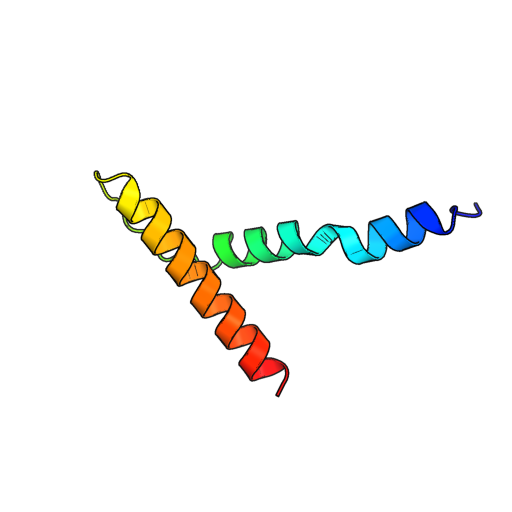Protein AF-A0A9N9KIZ2-F1 (afdb_monomer_lite)

Radius of gyration: 16.31 Å; chains: 1; bounding box: 33×20×48 Å

Structure (mmCIF, N/CA/C/O backbone):
data_AF-A0A9N9KIZ2-F1
#
_entry.id   AF-A0A9N9KIZ2-F1
#
loop_
_atom_site.group_PDB
_atom_site.id
_atom_site.type_symbol
_atom_site.label_atom_id
_atom_site.label_alt_id
_atom_site.label_comp_id
_atom_site.label_asym_id
_atom_site.label_entity_id
_atom_site.label_seq_id
_atom_site.pdbx_PDB_ins_code
_atom_site.Cartn_x
_atom_site.Cartn_y
_atom_site.Cartn_z
_atom_site.occupancy
_atom_site.B_iso_or_equiv
_atom_site.auth_seq_id
_atom_site.auth_comp_id
_atom_site.auth_asym_id
_atom_site.auth_atom_id
_atom_site.pdbx_PDB_model_num
ATOM 1 N N . ILE A 1 1 ? 24.499 13.395 -23.806 1.00 59.06 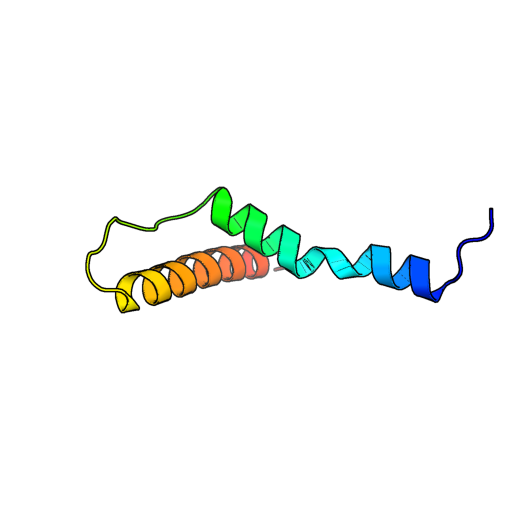1 ILE A N 1
ATOM 2 C CA . ILE A 1 1 ? 25.198 12.678 -22.711 1.00 59.06 1 ILE A CA 1
ATOM 3 C C . ILE A 1 1 ? 24.685 11.246 -22.724 1.00 59.06 1 ILE A C 1
ATOM 5 O O . ILE A 1 1 ? 23.487 11.064 -22.553 1.00 59.06 1 ILE A O 1
ATOM 9 N N . LEU A 1 2 ? 25.536 10.258 -23.024 1.00 85.81 2 LEU A N 1
ATOM 10 C CA . LEU A 1 2 ? 25.162 8.847 -22.882 1.00 85.81 2 LEU A CA 1
ATOM 11 C C . LEU A 1 2 ? 25.198 8.491 -21.394 1.00 85.81 2 LEU A C 1
ATOM 13 O O . LEU A 1 2 ? 26.237 8.631 -20.755 1.00 85.81 2 LEU A O 1
ATOM 17 N N . ILE A 1 3 ? 24.064 8.055 -20.852 1.00 87.06 3 ILE A N 1
ATOM 18 C CA . ILE A 1 3 ? 23.986 7.528 -19.489 1.00 87.06 3 ILE A CA 1
ATOM 19 C C . ILE A 1 3 ? 24.337 6.035 -19.558 1.00 87.06 3 ILE A C 1
ATOM 21 O O . ILE A 1 3 ? 23.757 5.321 -20.380 1.00 87.06 3 ILE A O 1
ATOM 25 N N . PRO A 1 4 ? 25.271 5.539 -18.728 1.00 95.38 4 PRO A N 1
ATOM 26 C CA . PRO A 1 4 ? 25.545 4.112 -18.613 1.00 95.38 4 PRO A CA 1
ATOM 27 C C . PRO A 1 4 ? 24.271 3.319 -18.316 1.00 95.38 4 PRO A C 1
ATOM 29 O O . PRO A 1 4 ? 23.497 3.694 -17.434 1.00 95.38 4 PRO A O 1
ATOM 32 N N . LYS A 1 5 ? 24.080 2.189 -19.005 1.00 93.00 5 LYS A N 1
ATOM 33 C CA . LYS A 1 5 ? 22.879 1.349 -18.861 1.00 93.00 5 LYS A CA 1
ATOM 34 C C . LYS A 1 5 ? 22.588 0.978 -17.401 1.00 93.00 5 LYS A C 1
ATOM 36 O O . LYS A 1 5 ? 21.450 1.075 -16.968 1.00 93.00 5 LYS A O 1
ATOM 41 N N . ALA A 1 6 ? 23.623 0.668 -16.620 1.00 93.50 6 ALA A N 1
ATOM 42 C CA . ALA A 1 6 ? 23.480 0.359 -15.197 1.00 93.50 6 ALA A CA 1
ATOM 43 C C . ALA A 1 6 ? 22.846 1.505 -14.381 1.00 93.50 6 ALA A C 1
ATOM 45 O O . ALA A 1 6 ? 22.022 1.256 -13.507 1.00 93.50 6 ALA A O 1
ATOM 46 N N . ILE A 1 7 ? 23.198 2.760 -14.683 1.00 94.00 7 ILE A N 1
ATOM 47 C CA . ILE A 1 7 ? 22.635 3.941 -14.007 1.00 94.00 7 ILE A CA 1
ATOM 48 C C . ILE A 1 7 ? 21.186 4.161 -14.448 1.00 94.00 7 ILE A C 1
ATOM 50 O O . ILE A 1 7 ? 20.336 4.506 -13.630 1.00 94.00 7 ILE A O 1
ATOM 54 N N . TYR A 1 8 ? 20.898 3.945 -15.734 1.00 94.12 8 TYR A N 1
ATOM 55 C CA . TYR A 1 8 ? 19.537 4.025 -16.258 1.00 94.12 8 TYR A CA 1
ATOM 56 C C . TYR A 1 8 ? 18.611 3.005 -15.582 1.00 94.12 8 TYR A C 1
ATOM 58 O O . TYR A 1 8 ? 17.560 3.387 -15.069 1.00 94.12 8 TYR A O 1
ATOM 66 N N . ASP A 1 9 ? 19.034 1.740 -15.517 1.00 93.62 9 AS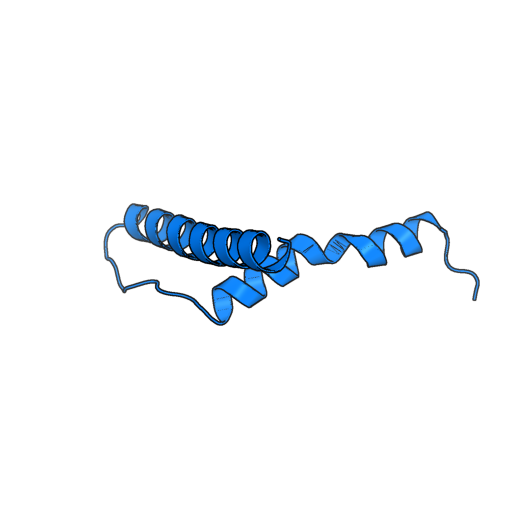P A N 1
ATOM 67 C CA . ASP A 1 9 ? 18.258 0.661 -14.902 1.00 93.62 9 ASP A CA 1
ATOM 68 C C . ASP A 1 9 ? 18.052 0.929 -13.401 1.00 93.62 9 ASP A C 1
ATOM 70 O O . ASP A 1 9 ? 16.931 0.838 -12.903 1.00 93.62 9 ASP A O 1
ATOM 74 N N . TYR A 1 10 ? 19.096 1.361 -12.684 1.00 93.31 10 TYR A N 1
ATOM 75 C CA . TYR A 1 10 ? 18.975 1.733 -11.273 1.00 93.31 10 TYR A CA 1
ATOM 76 C C . TYR A 1 10 ? 17.921 2.826 -11.055 1.00 93.31 10 TYR A C 1
ATOM 78 O O . TYR A 1 10 ? 16.982 2.631 -10.285 1.00 93.31 10 TYR A O 1
ATOM 86 N N . ASN A 1 11 ? 18.017 3.939 -11.787 1.00 92.06 11 ASN A N 1
ATOM 87 C CA . ASN A 1 11 ? 17.079 5.054 -11.648 1.00 92.06 11 ASN A CA 1
ATOM 88 C C . ASN A 1 11 ? 15.633 4.660 -11.987 1.00 92.06 11 ASN A C 1
ATOM 90 O O . ASN A 1 11 ? 14.694 5.229 -11.430 1.00 92.06 11 ASN A O 1
ATOM 94 N N . HIS A 1 12 ? 15.443 3.695 -12.891 1.00 90.69 12 HIS A N 1
ATOM 95 C CA . HIS A 1 12 ? 14.117 3.219 -13.266 1.00 90.69 12 HIS A CA 1
ATOM 96 C C . HIS A 1 12 ? 13.463 2.361 -12.168 1.00 90.69 12 HIS A C 1
ATOM 98 O O . 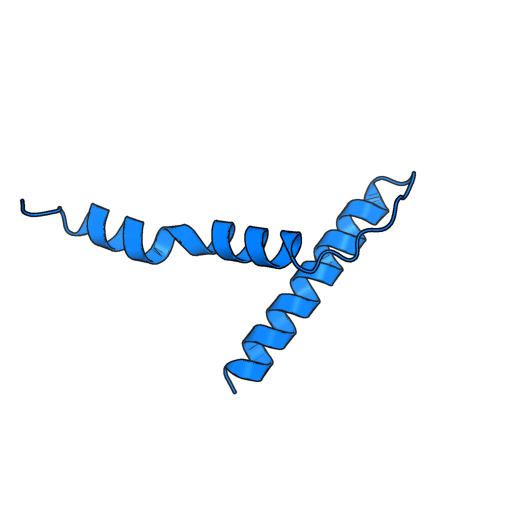HIS A 1 12 ? 12.255 2.465 -11.956 1.00 90.69 12 HIS A O 1
ATOM 104 N N . PHE A 1 13 ? 14.239 1.549 -11.439 1.00 90.88 13 PHE A N 1
ATOM 105 C CA . PHE A 1 13 ? 13.704 0.572 -10.477 1.00 90.88 13 PHE A CA 1
ATOM 106 C C . PHE A 1 13 ? 13.899 0.939 -8.991 1.00 90.88 13 PHE A C 1
ATOM 108 O O . PHE A 1 13 ? 13.249 0.337 -8.137 1.00 90.88 13 PHE A O 1
ATOM 115 N N . MET A 1 14 ? 14.740 1.924 -8.650 1.00 93.25 14 MET A N 1
ATOM 116 C CA . MET A 1 14 ? 15.104 2.243 -7.254 1.00 93.25 14 MET A CA 1
ATOM 117 C C . MET A 1 14 ? 13.948 2.761 -6.378 1.00 93.25 14 MET A C 1
ATOM 119 O O . MET A 1 14 ? 13.974 2.593 -5.163 1.00 93.25 14 MET A O 1
ATOM 123 N N . ASN A 1 15 ? 12.911 3.357 -6.973 1.00 93.50 15 ASN A N 1
ATOM 124 C CA . ASN A 1 15 ? 11.899 4.130 -6.236 1.00 93.50 15 ASN A CA 1
ATOM 125 C C . ASN A 1 15 ? 10.835 3.276 -5.520 1.00 93.50 15 ASN A C 1
ATOM 127 O O . ASN A 1 15 ? 9.889 3.825 -4.959 1.00 93.50 15 ASN A O 1
ATOM 131 N N . GLY A 1 16 ? 10.925 1.943 -5.555 1.00 91.12 16 GLY A N 1
ATOM 132 C CA . GLY A 1 16 ? 9.892 1.068 -4.985 1.00 91.12 16 GLY A CA 1
ATOM 133 C C . GLY A 1 16 ? 9.635 1.320 -3.494 1.00 91.12 16 GLY A C 1
ATOM 134 O O . GLY A 1 16 ? 8.481 1.385 -3.068 1.00 91.12 16 GLY A O 1
ATOM 135 N N . VAL A 1 17 ? 10.703 1.524 -2.716 1.00 92.31 17 VAL A N 1
ATOM 136 C CA . VAL A 1 17 ? 10.616 1.810 -1.274 1.00 92.31 17 VAL A CA 1
ATOM 137 C C . VAL A 1 17 ? 10.038 3.203 -1.024 1.00 92.31 17 VAL A C 1
ATOM 139 O O . VAL A 1 17 ? 9.115 3.336 -0.225 1.00 92.31 17 VAL A O 1
ATOM 142 N N . ASP A 1 18 ? 10.504 4.216 -1.757 1.00 94.44 18 ASP A N 1
ATOM 143 C CA . ASP A 1 18 ? 10.013 5.595 -1.629 1.00 94.44 18 ASP A CA 1
ATOM 144 C C . ASP A 1 18 ? 8.521 5.704 -1.965 1.00 94.44 18 ASP A C 1
ATOM 146 O O . ASP A 1 18 ? 7.768 6.441 -1.328 1.00 94.44 18 ASP A O 1
ATOM 150 N N . ILE A 1 19 ? 8.063 4.939 -2.960 1.00 93.06 19 ILE A N 1
ATOM 151 C CA . ILE A 1 19 ? 6.647 4.859 -3.325 1.00 93.06 19 ILE A CA 1
ATOM 152 C C . ILE A 1 19 ? 5.834 4.242 -2.181 1.00 93.06 19 ILE A C 1
ATOM 154 O O . ILE A 1 19 ? 4.778 4.775 -1.833 1.00 93.06 19 ILE A O 1
ATOM 158 N N . ALA A 1 20 ? 6.311 3.147 -1.581 1.00 92.25 20 ALA A N 1
ATOM 159 C CA . ALA A 1 20 ? 5.643 2.511 -0.448 1.00 92.25 20 ALA A CA 1
ATOM 160 C C . ALA A 1 20 ? 5.581 3.439 0.778 1.00 92.25 20 ALA A C 1
ATOM 162 O O . ALA A 1 20 ? 4.526 3.555 1.406 1.00 92.25 20 ALA A O 1
ATOM 163 N N . ASP A 1 21 ? 6.668 4.154 1.081 1.00 92.69 21 ASP A N 1
ATOM 164 C CA . ASP A 1 21 ? 6.705 5.106 2.193 1.00 92.69 21 ASP A CA 1
ATOM 165 C C . ASP A 1 21 ? 5.769 6.300 1.957 1.00 92.69 21 ASP A C 1
ATOM 167 O O . ASP A 1 21 ? 5.016 6.682 2.855 1.00 92.69 21 ASP A O 1
ATOM 171 N N . LYS A 1 22 ? 5.692 6.809 0.719 1.00 93.50 22 LYS A N 1
ATOM 172 C CA . LYS A 1 22 ? 4.702 7.828 0.338 1.00 93.50 22 LYS A CA 1
ATOM 173 C C . LYS A 1 22 ? 3.268 7.360 0.563 1.00 93.50 22 LYS A C 1
ATOM 175 O O . LYS A 1 22 ? 2.483 8.100 1.150 1.00 93.50 22 LYS A O 1
ATOM 180 N N . TYR A 1 23 ? 2.905 6.158 0.108 1.00 93.69 23 TYR A N 1
ATOM 181 C CA . TYR A 1 23 ? 1.556 5.627 0.335 1.00 93.69 23 TYR A CA 1
ATOM 182 C C . TYR A 1 23 ? 1.238 5.523 1.822 1.00 93.69 23 TYR A C 1
ATOM 184 O O . TYR A 1 23 ? 0.162 5.939 2.248 1.00 93.69 23 TYR A O 1
ATOM 192 N N . ARG A 1 24 ? 2.193 5.034 2.613 1.00 90.81 24 ARG A N 1
ATOM 193 C CA . ARG A 1 24 ? 2.048 4.960 4.063 1.00 90.81 24 ARG A CA 1
ATOM 194 C C . ARG A 1 24 ? 1.863 6.343 4.677 1.00 90.81 24 ARG A C 1
ATOM 196 O O . ARG A 1 24 ? 0.973 6.505 5.494 1.00 90.81 24 ARG A O 1
ATOM 203 N N . SER A 1 25 ? 2.634 7.347 4.262 1.00 91.06 25 SER A N 1
ATOM 204 C CA . SER A 1 25 ? 2.492 8.714 4.774 1.00 91.06 25 SER A CA 1
ATOM 205 C C . SER A 1 25 ? 1.139 9.344 4.435 1.00 91.06 25 SER A C 1
ATOM 207 O O . SER A 1 25 ? 0.638 10.132 5.233 1.00 91.06 25 SER A O 1
ATOM 209 N N . TYR A 1 26 ? 0.556 9.042 3.272 1.00 92.88 26 TYR A N 1
ATOM 210 C CA . TYR A 1 26 ? -0.742 9.599 2.878 1.00 92.88 26 TYR A CA 1
ATOM 211 C C . TYR A 1 26 ? -1.935 8.899 3.536 1.00 92.88 26 TYR A C 1
ATOM 213 O O . TYR A 1 26 ? -2.944 9.550 3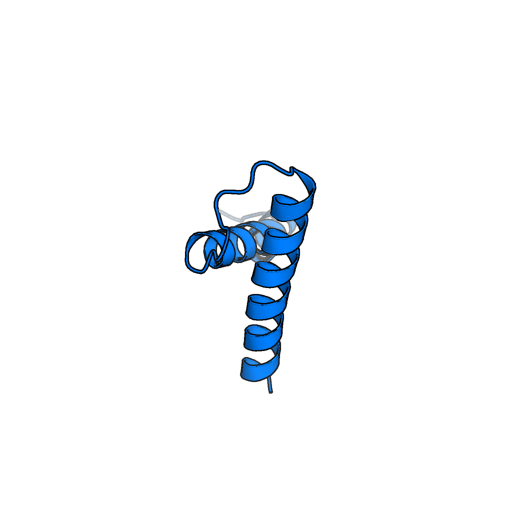.793 1.00 92.88 26 TYR A O 1
ATOM 221 N N . TYR A 1 27 ? -1.832 7.594 3.799 1.00 88.81 27 TYR A N 1
ATOM 222 C CA . TYR A 1 27 ? -2.946 6.759 4.265 1.00 88.81 27 TYR A CA 1
ATOM 223 C C . TYR A 1 27 ? -2.690 6.117 5.637 1.00 88.81 27 TYR A C 1
ATOM 225 O O . TYR A 1 27 ? -3.227 5.052 5.937 1.00 88.81 27 TYR A O 1
ATOM 233 N N . ASN A 1 28 ? -1.856 6.745 6.466 1.00 88.69 28 ASN A N 1
ATOM 234 C CA . ASN A 1 28 ? -1.484 6.211 7.770 1.00 88.69 28 ASN A CA 1
ATOM 235 C C . ASN A 1 28 ? -2.688 6.119 8.719 1.00 88.69 28 ASN A C 1
ATOM 237 O O . ASN A 1 28 ? -3.405 7.099 8.923 1.00 88.69 28 ASN A O 1
ATOM 241 N N . CYS A 1 29 ? -2.854 4.959 9.354 1.00 88.38 29 CYS A N 1
ATOM 242 C CA . CYS A 1 29 ? -3.887 4.716 10.362 1.00 88.38 29 CYS A CA 1
ATOM 243 C C . CYS A 1 29 ? -3.301 4.582 11.781 1.00 88.38 29 CYS A C 1
ATOM 245 O O . CYS A 1 29 ? -3.939 4.018 12.674 1.00 88.38 29 CYS A O 1
ATOM 247 N N . GLN A 1 30 ? -2.073 5.060 12.010 1.00 89.62 30 GLN A N 1
ATOM 248 C CA . GLN A 1 30 ? -1.382 4.886 13.283 1.00 89.62 30 GLN A CA 1
ATOM 249 C C . GLN A 1 30 ? -2.032 5.727 14.382 1.00 89.62 30 GLN A C 1
ATOM 251 O O . GLN A 1 30 ? -2.082 6.954 14.323 1.00 89.62 30 GLN A O 1
ATOM 256 N N . LEU A 1 31 ? -2.471 5.048 15.439 1.00 89.31 31 LEU A N 1
ATOM 257 C CA . LEU A 1 31 ? -2.949 5.695 16.654 1.00 89.31 31 LEU A CA 1
ATOM 258 C C . LEU A 1 31 ? -1.791 5.952 17.622 1.00 89.31 31 LEU A C 1
ATOM 260 O O . LEU A 1 31 ? -0.789 5.228 17.647 1.00 89.31 31 LEU A O 1
ATOM 264 N N . THR A 1 32 ? -1.943 6.972 18.465 1.00 87.38 32 THR A N 1
ATOM 265 C CA . THR A 1 32 ? -1.015 7.218 19.569 1.00 87.38 32 THR A CA 1
ATOM 266 C C . THR A 1 32 ? -1.114 6.076 20.578 1.00 87.38 32 THR A C 1
ATOM 268 O O . THR A 1 32 ? -2.128 5.871 21.241 1.00 87.38 32 THR A O 1
ATOM 271 N N . ALA A 1 33 ? -0.037 5.301 20.685 1.00 87.50 33 ALA A N 1
ATOM 272 C CA . ALA A 1 33 ? 0.040 4.144 21.561 1.00 87.50 33 ALA A CA 1
ATOM 273 C C . ALA A 1 33 ? 1.317 4.196 22.402 1.00 87.50 33 ALA A C 1
ATOM 275 O O . ALA A 1 33 ? 2.412 4.393 21.882 1.00 87.50 33 ALA A O 1
ATOM 276 N N . SER A 1 34 ? 1.178 3.966 23.711 1.00 86.25 34 SER A N 1
ATOM 277 C CA . SER A 1 34 ? 2.316 3.894 24.640 1.00 86.25 34 SER A CA 1
ATOM 278 C C . SER A 1 34 ? 3.136 2.609 24.466 1.00 86.25 34 SER A C 1
ATOM 280 O O . SER A 1 34 ? 4.300 2.553 24.859 1.00 86.25 34 SER A O 1
ATOM 282 N N . ARG A 1 35 ? 2.552 1.568 23.859 1.00 91.88 35 ARG A N 1
ATOM 283 C CA . ARG A 1 35 ? 3.227 0.286 23.658 1.00 91.88 35 ARG A CA 1
ATOM 284 C C . ARG A 1 35 ? 3.912 0.253 22.292 1.00 91.88 35 ARG A C 1
ATOM 286 O O . ARG A 1 35 ? 3.249 0.345 21.265 1.00 91.88 35 ARG A O 1
ATOM 293 N N . THR A 1 36 ? 5.224 0.045 22.276 1.00 88.88 36 THR A N 1
ATOM 294 C CA . THR A 1 36 ? 6.056 0.072 21.056 1.00 88.88 36 THR A CA 1
ATOM 295 C C . THR A 1 36 ? 5.639 -0.961 20.003 1.00 88.88 36 THR A C 1
ATOM 297 O O . THR A 1 36 ? 5.625 -0.656 18.816 1.00 88.88 36 THR A O 1
ATOM 300 N N . TRP A 1 37 ? 5.202 -2.155 20.415 1.00 93.12 37 TRP A N 1
ATOM 301 C CA . TRP A 1 37 ? 4.707 -3.189 19.492 1.00 93.12 37 TRP A CA 1
ATOM 302 C C . TRP A 1 37 ? 3.436 -2.785 18.725 1.00 93.12 37 TRP A C 1
ATOM 304 O O . TRP A 1 37 ? 3.208 -3.288 17.629 1.00 93.12 37 TRP A O 1
ATOM 314 N N . MET A 1 38 ? 2.631 -1.850 19.246 1.00 92.88 38 MET A N 1
ATOM 315 C CA . MET A 1 38 ? 1.452 -1.350 18.527 1.00 92.88 38 MET A CA 1
ATOM 316 C C . MET A 1 38 ? 1.853 -0.535 17.293 1.00 92.88 38 MET A C 1
ATOM 318 O O . MET A 1 38 ? 1.168 -0.600 16.281 1.00 92.88 38 MET A O 1
ATOM 322 N N . GLN A 1 39 ? 2.989 0.169 17.332 1.00 90.94 39 GLN A N 1
ATOM 323 C CA . GLN A 1 39 ? 3.503 0.900 16.168 1.00 90.94 39 GLN A CA 1
ATOM 324 C C . GLN A 1 39 ? 3.862 -0.061 15.025 1.00 90.94 39 GLN A C 1
ATOM 326 O O . GLN A 1 39 ? 3.520 0.196 13.874 1.00 90.94 39 GLN A O 1
ATOM 331 N N . LEU A 1 40 ? 4.477 -1.206 15.352 1.00 92.31 40 LEU A N 1
ATOM 332 C CA . LEU A 1 40 ? 4.766 -2.266 14.378 1.00 92.31 40 LEU A CA 1
ATOM 333 C C . LEU A 1 40 ? 3.482 -2.883 13.812 1.00 92.31 40 LEU A C 1
ATOM 335 O O . LEU A 1 40 ? 3.400 -3.135 12.612 1.00 92.31 40 LEU A O 1
ATOM 339 N N . LEU A 1 41 ? 2.466 -3.094 14.654 1.00 93.81 41 LEU A N 1
ATOM 340 C CA . LEU A 1 41 ? 1.169 -3.604 14.212 1.00 93.81 41 LEU A CA 1
ATOM 341 C C . LEU A 1 41 ? 0.492 -2.648 13.220 1.00 93.81 41 LEU A C 1
ATOM 343 O O . LEU A 1 41 ? 0.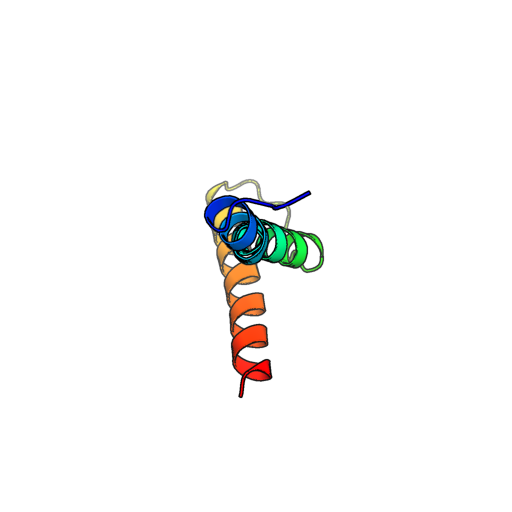072 -3.087 12.153 1.00 93.81 41 LEU A O 1
ATOM 347 N N . PHE A 1 42 ? 0.415 -1.351 13.536 1.00 93.25 42 PHE A N 1
ATOM 348 C CA . PHE A 1 42 ? -0.163 -0.358 12.624 1.00 93.25 42 PHE A CA 1
ATOM 349 C C . PHE A 1 42 ? 0.623 -0.266 11.315 1.00 93.25 42 PHE A C 1
ATOM 351 O O . PHE A 1 42 ? 0.020 -0.214 10.248 1.00 93.25 42 PHE A O 1
ATOM 358 N N . TRP A 1 43 ? 1.953 -0.352 11.377 1.00 92.06 43 TRP A N 1
ATOM 359 C CA . TRP A 1 43 ? 2.791 -0.398 10.180 1.00 92.06 43 TRP A CA 1
ATOM 360 C C . TRP A 1 43 ? 2.471 -1.605 9.281 1.00 92.06 43 TRP A C 1
ATOM 362 O O . TRP A 1 43 ? 2.357 -1.457 8.061 1.00 92.06 43 TRP A O 1
ATOM 372 N N . LEU A 1 44 ? 2.277 -2.791 9.869 1.00 94.56 44 LEU A N 1
ATOM 373 C CA . LEU A 1 44 ? 1.875 -3.990 9.126 1.00 94.56 44 LEU A CA 1
ATOM 374 C C . LEU A 1 44 ? 0.484 -3.836 8.499 1.00 94.56 44 LEU A C 1
ATOM 376 O O . LEU A 1 44 ? 0.300 -4.222 7.346 1.00 94.56 44 LEU A O 1
ATOM 380 N N . ILE A 1 45 ? -0.474 -3.257 9.229 1.00 95.00 45 ILE A N 1
ATOM 381 C CA . ILE A 1 45 ? -1.844 -3.035 8.742 1.00 95.00 45 ILE A CA 1
ATOM 382 C C . ILE A 1 45 ? -1.848 -2.059 7.560 1.00 95.00 45 ILE A C 1
ATOM 384 O O . ILE A 1 45 ? -2.391 -2.398 6.508 1.00 95.00 45 ILE A O 1
ATOM 388 N N . ASP A 1 46 ? -1.196 -0.899 7.692 1.00 93.56 46 ASP A N 1
ATOM 389 C CA . ASP A 1 46 ? -1.094 0.104 6.622 1.00 93.56 46 ASP A CA 1
ATOM 390 C C . ASP A 1 46 ? -0.498 -0.520 5.346 1.00 93.56 46 ASP A C 1
ATOM 392 O O . ASP A 1 46 ? -1.028 -0.367 4.243 1.00 93.56 46 ASP A O 1
ATOM 396 N N . THR A 1 47 ? 0.572 -1.306 5.504 1.00 94.19 47 THR A N 1
ATOM 397 C CA . THR A 1 47 ? 1.243 -2.002 4.395 1.00 94.19 47 THR A CA 1
ATOM 398 C C . THR A 1 47 ? 0.333 -3.047 3.742 1.00 94.19 47 THR A C 1
ATOM 400 O O . THR A 1 47 ? 0.261 -3.136 2.514 1.00 94.19 47 THR A O 1
ATOM 403 N N . ALA A 1 48 ? -0.392 -3.836 4.540 1.00 95.69 48 ALA A N 1
ATOM 404 C CA . ALA A 1 48 ? -1.305 -4.863 4.044 1.00 95.69 48 ALA A CA 1
ATOM 405 C C . ALA A 1 48 ? -2.480 -4.264 3.255 1.00 95.69 48 ALA A C 1
ATOM 407 O O . ALA A 1 48 ? -2.850 -4.805 2.210 1.00 95.69 48 ALA A O 1
ATOM 408 N N . ILE A 1 49 ? -3.032 -3.135 3.708 1.00 95.44 49 ILE A N 1
ATOM 409 C CA . ILE A 1 49 ? -4.119 -2.425 3.020 1.00 95.44 49 ILE A CA 1
ATOM 410 C C . ILE A 1 49 ? -3.644 -1.919 1.654 1.00 95.44 49 ILE A C 1
ATOM 412 O O . ILE A 1 49 ? -4.281 -2.202 0.637 1.00 95.44 49 ILE A O 1
ATOM 416 N N . VAL A 1 50 ? -2.498 -1.229 1.609 1.00 94.69 50 VAL A N 1
ATOM 417 C CA . VAL A 1 50 ? -1.926 -0.704 0.357 1.00 94.69 50 VAL A CA 1
ATOM 418 C C . VAL A 1 50 ? -1.632 -1.838 -0.627 1.00 94.69 50 VAL A C 1
ATOM 420 O O . VAL A 1 50 ? -2.011 -1.754 -1.796 1.00 94.69 50 VAL A O 1
ATOM 423 N N . ASN A 1 51 ? -1.028 -2.934 -0.163 1.00 94.12 51 ASN A N 1
ATOM 424 C CA . ASN A 1 51 ? -0.745 -4.092 -1.013 1.00 94.12 51 ASN A CA 1
ATOM 425 C C . ASN A 1 51 ? -2.024 -4.753 -1.541 1.00 94.12 51 ASN A C 1
ATOM 427 O O . ASN A 1 51 ? -2.092 -5.095 -2.721 1.00 94.12 51 ASN A O 1
ATOM 431 N N . SER A 1 52 ? -3.054 -4.885 -0.703 1.00 95.94 52 SER A N 1
ATOM 432 C CA . SER A 1 52 ? -4.353 -5.432 -1.114 1.00 95.94 52 SER A CA 1
ATOM 433 C C . SER A 1 52 ? -4.999 -4.575 -2.204 1.00 95.94 52 SER A C 1
ATOM 435 O O . SER A 1 52 ? -5.493 -5.110 -3.195 1.00 95.94 52 SER A O 1
ATOM 437 N N . TYR A 1 53 ? -4.928 -3.247 -2.078 1.00 94.75 53 TYR A N 1
ATOM 438 C CA . TYR A 1 53 ? -5.395 -2.319 -3.109 1.00 94.75 53 TYR A CA 1
ATOM 439 C C . TYR A 1 53 ? -4.605 -2.448 -4.420 1.00 94.75 53 TYR A C 1
ATOM 441 O O . TYR A 1 53 ? -5.202 -2.482 -5.496 1.00 94.75 53 TYR A O 1
ATOM 449 N N . ILE A 1 54 ? -3.273 -2.556 -4.355 1.00 94.25 54 ILE A N 1
ATOM 450 C CA . ILE A 1 54 ? -2.426 -2.738 -5.545 1.00 94.25 54 ILE A CA 1
ATOM 451 C C . ILE A 1 54 ? -2.784 -4.038 -6.272 1.00 94.25 54 ILE A C 1
ATOM 453 O O . ILE A 1 54 ? -2.904 -4.027 -7.496 1.00 94.25 54 ILE A O 1
ATOM 457 N N . ILE A 1 55 ? -2.979 -5.137 -5.535 1.00 96.81 55 ILE A N 1
ATOM 458 C CA . ILE A 1 55 ? -3.401 -6.425 -6.103 1.00 96.81 55 ILE A CA 1
ATOM 459 C C . ILE A 1 55 ? -4.784 -6.294 -6.743 1.00 96.81 55 ILE A C 1
ATOM 461 O O . ILE A 1 55 ? -4.951 -6.692 -7.892 1.00 96.81 55 ILE A O 1
ATOM 465 N N . TYR A 1 56 ? -5.746 -5.690 -6.040 1.00 96.88 56 TYR A N 1
ATOM 466 C CA . TYR A 1 56 ? -7.093 -5.462 -6.563 1.00 96.88 56 TYR A CA 1
ATOM 467 C C . TYR A 1 56 ? -7.083 -4.665 -7.870 1.00 96.88 56 TYR A C 1
ATOM 469 O O . TYR A 1 56 ? -7.793 -5.025 -8.792 1.00 96.88 56 TYR A O 1
ATOM 477 N N . ARG A 1 57 ? -6.256 -3.619 -7.974 1.00 95.88 57 ARG A N 1
ATOM 478 C CA . ARG A 1 57 ? -6.135 -2.816 -9.200 1.00 95.88 57 ARG A CA 1
ATOM 479 C C . ARG A 1 57 ? -5.400 -3.500 -10.350 1.00 95.88 57 ARG A C 1
ATOM 481 O O . ARG A 1 57 ? -5.448 -3.000 -11.472 1.00 95.88 57 ARG A O 1
ATOM 488 N N . LYS A 1 58 ? -4.576 -4.500 -10.045 1.00 91.81 58 LYS A N 1
ATOM 489 C CA . LYS A 1 58 ? -3.780 -5.221 -11.042 1.00 91.81 58 LYS A CA 1
ATOM 490 C C . LYS A 1 58 ? -4.602 -6.319 -11.724 1.00 91.81 58 LYS A C 1
ATOM 492 O O . LYS A 1 58 ? -4.256 -6.700 -12.841 1.00 91.81 58 LYS A O 1
ATOM 497 N N . ASN A 1 59 ? -5.634 -6.808 -11.037 1.00 69.00 59 ASN A N 1
ATOM 498 C CA . ASN A 1 59 ? -6.680 -7.670 -11.582 1.00 69.00 59 ASN A CA 1
ATOM 499 C C . ASN A 1 59 ? -7.751 -6.838 -12.295 1.00 69.00 59 ASN A C 1
ATOM 501 O O . ASN A 1 59 ? -8.341 -7.386 -13.248 1.00 69.00 59 ASN A O 1
#

Organism: NCBI:txid1348616

Foldseek 3Di:
DDDPPVVVVCVVPVCPVVVLVVQCVVDQPQDDDPDPVSNVVSVVVSSVVVVVVVVVVVD

InterPro domains:
  IPR029526 PiggyBac transposable element-derived protein [PF13843] (4-53)

Sequence (59 aa):
ILIPKAIYDYNHFMNGVDIADKYRSYYNCQLTASRTWMQLLFWLIDTAIVNSYIIYRKN

Secondary structure (DSSP, 8-state):
-PPPHHHHHHHHHTTHHHHHHHHHHHS------SSHHHHHHHHHHHHHHHHHHHHHHH-

pLDDT: mean 91.44, std 5.82, range [59.06, 96.88]